Protein AF-A0A918HNX0-F1 (afdb_monomer)

Organism: NCBI:txid68254

Solvent-accessible surface area (backbone atoms only — not comparable to full-atom values): 2793 Å² total; per-residue (Å²): 130,67,69,65,57,57,53,50,46,49,49,20,50,49,39,23,51,53,9,48,49,32,25,53,50,12,60,74,72,69,37,65,67,41,26,64,54,9,48,60,39,21,51,53,10,49,53,50,37,53,58,61,71,72,113

Secondary structure (DSSP, 8-state):
--HHHHHHHHHHHHHHHHHHHHHHHHHHTT-HHHHHHHHHHHHHHHHHHHHHTT-

Sequence (55 aa):
M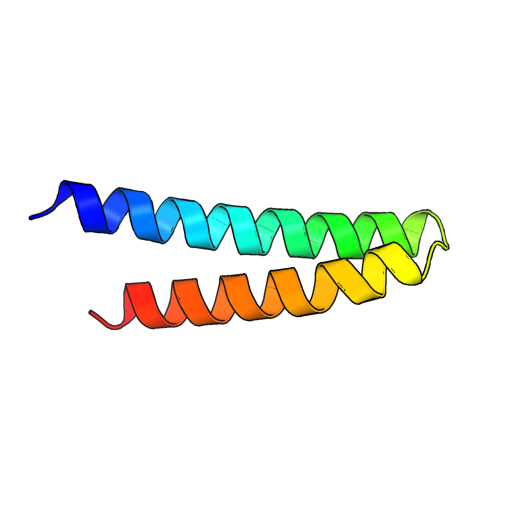AAAQNGNEGVWRVLTGVGALGVGIGLIAGVPILSLLGAPLAIVGVIGLTAARRK

Nearest PDB structures (foldseek):
  7a0g-assembly1_HHH  TM=8.453E-01  e=1.153E+00  Serratia marcescens
  1f4n-assembly1_A  TM=9.008E-01  e=7.836E+00  Escherichia coli

Radius of gyration: 12.96 Å; Cα contacts (8 Å, |Δi|>4): 63; chains: 1; bounding box: 31×15×34 Å

pLDDT: mean 77.96, std 11.64, range [43.47, 88.88]

Structure (mmCIF, N/CA/C/O backbone):
data_AF-A0A918HNX0-F1
#
_entry.id   AF-A0A918HNX0-F1
#
loop_
_atom_site.group_PDB
_atom_site.id
_atom_site.type_symbol
_atom_site.label_atom_id
_atom_site.label_alt_id
_atom_site.label_comp_id
_atom_site.label_asym_id
_atom_site.label_entity_id
_atom_site.label_seq_id
_atom_site.pdbx_PDB_ins_code
_atom_site.Cartn_x
_atom_site.Cartn_y
_atom_site.Cartn_z
_atom_site.occupancy
_atom_site.B_iso_or_equiv
_atom_site.auth_seq_id
_atom_site.auth_comp_id
_atom_site.auth_asym_id
_atom_site.auth_atom_id
_atom_site.pdbx_PDB_model_num
ATOM 1 N N . MET A 1 1 ? -20.248 11.491 20.113 1.00 44.41 1 MET A N 1
ATOM 2 C CA . MET A 1 1 ? -18.928 10.909 19.765 1.00 44.41 1 MET A CA 1
ATOM 3 C C . MET A 1 1 ? -18.966 10.003 18.516 1.00 44.41 1 MET A C 1
ATOM 5 O O . MET A 1 1 ? -18.041 9.235 18.326 1.00 44.41 1 MET A O 1
ATOM 9 N N . ALA A 1 2 ? -19.960 10.123 17.618 1.00 43.47 2 ALA A N 1
ATOM 10 C CA . ALA A 1 2 ? -20.099 9.241 16.443 1.00 43.47 2 ALA A CA 1
ATOM 11 C C . ALA A 1 2 ? -19.396 9.751 15.160 1.00 43.47 2 ALA A C 1
ATOM 13 O O . ALA A 1 2 ? -18.960 8.960 14.330 1.00 43.47 2 ALA A O 1
ATOM 14 N N . ALA A 1 3 ? -19.221 11.069 14.995 1.00 46.69 3 ALA A N 1
ATOM 15 C CA . ALA A 1 3 ? -18.618 11.639 13.780 1.00 46.69 3 ALA A CA 1
ATOM 16 C C . ALA A 1 3 ? -17.105 11.356 13.645 1.00 46.69 3 ALA A C 1
ATOM 18 O O . ALA A 1 3 ? -16.599 11.192 12.537 1.00 46.69 3 ALA A O 1
ATOM 19 N N . ALA A 1 4 ? -16.385 11.236 14.768 1.00 50.28 4 ALA A N 1
ATOM 20 C CA . ALA A 1 4 ? -14.947 10.954 14.774 1.00 50.28 4 ALA A CA 1
ATOM 21 C C . ALA A 1 4 ? -14.614 9.508 14.350 1.00 50.28 4 ALA A C 1
ATOM 23 O O . ALA A 1 4 ? -13.564 9.271 13.757 1.00 50.28 4 ALA A O 1
ATOM 24 N N . GLN A 1 5 ? -15.513 8.548 14.607 1.00 55.84 5 GLN A N 1
ATOM 25 C CA . GLN A 1 5 ? -15.331 7.146 14.206 1.00 55.84 5 GLN A CA 1
ATOM 26 C C . GLN A 1 5 ? -15.436 6.977 12.683 1.00 55.84 5 GLN A C 1
ATOM 28 O O . GLN A 1 5 ? -14.591 6.314 12.085 1.00 55.84 5 GLN A O 1
ATOM 33 N N . ASN A 1 6 ? -16.397 7.659 12.051 1.00 58.31 6 ASN A N 1
ATOM 34 C CA . ASN A 1 6 ? -16.606 7.590 10.601 1.00 58.31 6 ASN A CA 1
ATOM 35 C C . ASN A 1 6 ? -15.473 8.264 9.806 1.00 58.31 6 ASN A C 1
ATOM 37 O O . ASN A 1 6 ? -15.040 7.752 8.775 1.00 58.31 6 ASN A O 1
ATOM 41 N N . GLY A 1 7 ? -14.959 9.398 10.302 1.00 63.53 7 GLY A N 1
ATOM 42 C CA . GLY A 1 7 ? -13.822 10.084 9.682 1.00 63.53 7 GLY A CA 1
ATOM 43 C C . GLY A 1 7 ? -12.537 9.255 9.745 1.00 63.53 7 GLY A C 1
ATOM 44 O O . GLY A 1 7 ? -11.819 9.146 8.755 1.00 63.53 7 GLY A O 1
ATOM 45 N N . ASN A 1 8 ? -12.281 8.611 10.887 1.00 74.12 8 ASN A N 1
ATOM 46 C CA . ASN A 1 8 ? -11.081 7.805 11.080 1.00 74.12 8 ASN A CA 1
ATOM 47 C C . ASN A 1 8 ? -11.088 6.549 10.191 1.00 74.12 8 ASN A C 1
ATOM 49 O O . ASN A 1 8 ? -10.095 6.285 9.522 1.00 74.12 8 ASN A O 1
ATOM 53 N N . GLU A 1 9 ? -12.200 5.807 10.105 1.00 76.25 9 GLU A N 1
ATOM 54 C CA . GLU A 1 9 ? -12.289 4.641 9.207 1.00 76.25 9 GLU A CA 1
ATOM 55 C C . GLU A 1 9 ? -12.103 5.026 7.728 1.00 76.25 9 GLU A C 1
ATOM 57 O O . GLU A 1 9 ? -11.415 4.321 6.984 1.00 76.25 9 GLU A O 1
ATOM 62 N N . GLY A 1 10 ? -12.659 6.170 7.311 1.00 82.44 10 GLY A N 1
ATOM 63 C CA . GLY A 1 10 ? -12.465 6.715 5.966 1.00 82.44 10 GLY A CA 1
ATOM 64 C C . GLY A 1 10 ? -10.995 6.996 5.646 1.00 82.44 10 GLY A C 1
ATOM 65 O O . GLY A 1 10 ? -10.511 6.596 4.588 1.00 82.44 10 GLY A O 1
ATOM 66 N N . VAL A 1 11 ? -10.258 7.607 6.578 1.00 84.62 11 VAL A N 1
ATOM 67 C CA . VAL A 1 11 ? -8.820 7.887 6.420 1.00 84.62 11 VAL A CA 1
ATOM 68 C C . VAL A 1 11 ? -8.015 6.598 6.259 1.00 84.62 11 VAL A C 1
ATOM 70 O O . VAL A 1 11 ? -7.191 6.505 5.350 1.00 84.62 11 VAL A O 1
ATOM 73 N N . TRP A 1 12 ? -8.283 5.574 7.074 1.00 85.94 12 TRP A N 1
ATOM 74 C CA . TRP A 1 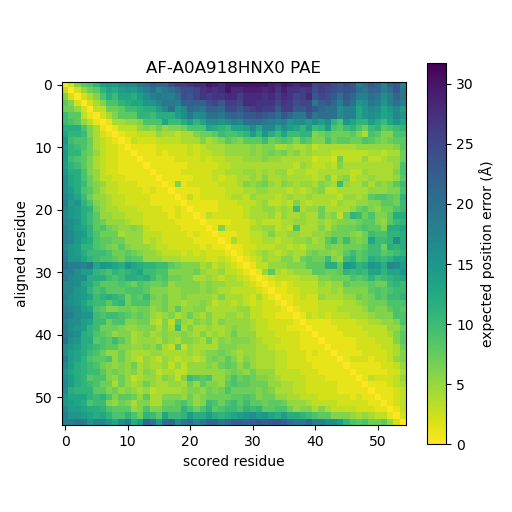12 ? -7.583 4.290 6.962 1.00 85.94 12 TRP A CA 1
ATOM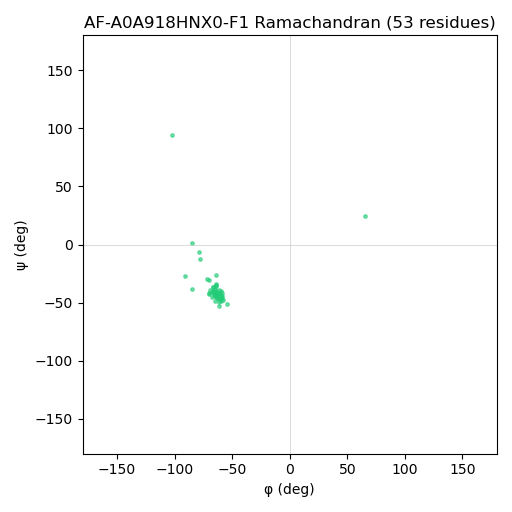 75 C C . TRP A 1 12 ? -7.881 3.578 5.639 1.00 85.94 12 TRP A C 1
ATOM 77 O O . TRP A 1 12 ? -6.961 3.053 5.015 1.00 85.94 12 TRP A O 1
ATOM 87 N N . ARG A 1 13 ? -9.129 3.633 5.152 1.00 83.94 13 ARG A N 1
ATOM 88 C CA . ARG A 1 13 ? -9.496 3.132 3.814 1.00 83.94 13 ARG A CA 1
ATOM 89 C C . ARG A 1 13 ? -8.737 3.839 2.698 1.00 83.94 13 ARG A C 1
ATOM 91 O O . ARG A 1 13 ? -8.234 3.171 1.796 1.00 83.94 13 ARG A O 1
ATOM 98 N N . VAL A 1 14 ? -8.648 5.167 2.757 1.00 87.31 14 VAL A N 1
ATOM 99 C CA . VAL A 1 14 ? -7.912 5.959 1.763 1.00 87.31 14 VAL A CA 1
ATOM 100 C C . VAL A 1 14 ? -6.426 5.618 1.806 1.00 87.31 14 VAL A C 1
ATOM 102 O O . VAL A 1 14 ? -5.845 5.366 0.757 1.00 87.31 14 VAL A O 1
ATOM 105 N N . LEU A 1 15 ? -5.824 5.521 2.993 1.00 85.75 15 LEU A N 1
ATOM 106 C CA . LEU A 1 15 ? -4.420 5.127 3.148 1.00 85.75 15 LEU A CA 1
ATOM 107 C C . LEU A 1 15 ? -4.140 3.739 2.557 1.00 85.75 15 LEU A C 1
ATOM 109 O O . LEU A 1 15 ? -3.186 3.587 1.794 1.00 85.75 15 LEU A O 1
ATOM 113 N N . THR A 1 16 ? -4.994 2.745 2.831 1.00 86.31 16 THR A N 1
ATOM 114 C CA . THR A 1 16 ? -4.879 1.414 2.216 1.00 86.31 16 THR A CA 1
ATOM 115 C C . THR A 1 16 ? -4.996 1.482 0.695 1.00 86.31 16 THR A C 1
ATOM 117 O O . THR A 1 16 ? -4.186 0.880 -0.007 1.00 86.31 16 THR A O 1
ATOM 120 N N . GLY A 1 17 ? -5.988 2.216 0.182 1.00 86.06 17 GLY A N 1
ATOM 121 C CA . GLY A 1 17 ? -6.227 2.350 -1.254 1.00 86.06 17 GLY A CA 1
ATOM 122 C C . GLY A 1 17 ? -5.071 3.035 -1.982 1.00 86.06 17 GLY A C 1
ATOM 123 O O . GLY A 1 17 ? -4.599 2.528 -2.995 1.00 86.06 17 GLY A O 1
ATOM 124 N N . VAL A 1 18 ? -4.563 4.143 -1.438 1.00 87.94 18 VAL A N 1
ATOM 125 C CA . VAL A 1 18 ? -3.413 4.874 -1.991 1.00 87.94 18 VAL A CA 1
ATOM 126 C C . VAL A 1 18 ? -2.155 4.009 -1.962 1.00 87.94 18 VAL A C 1
ATOM 128 O O . VAL A 1 18 ? -1.439 3.957 -2.958 1.00 87.94 18 VAL A O 1
ATOM 131 N N . GLY A 1 19 ? -1.906 3.284 -0.867 1.00 80.69 19 GLY A N 1
ATOM 132 C CA . GLY A 1 19 ? -0.789 2.344 -0.784 1.00 80.69 19 GLY A CA 1
ATOM 133 C C . GLY A 1 19 ? -0.872 1.247 -1.849 1.00 80.69 19 GLY A C 1
ATOM 134 O O . GLY A 1 19 ? 0.089 1.029 -2.584 1.00 80.69 19 GLY A O 1
ATOM 135 N N . ALA A 1 20 ? -2.036 0.609 -1.999 1.00 83.62 20 ALA A N 1
ATOM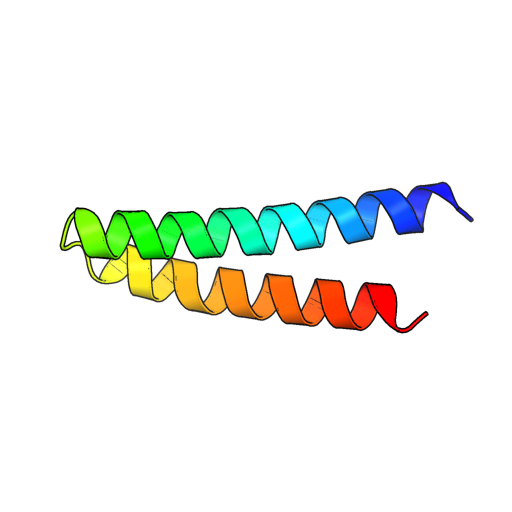 136 C CA . ALA A 1 20 ? -2.252 -0.440 -2.997 1.00 83.62 20 ALA A CA 1
ATOM 137 C C . ALA A 1 20 ? -2.104 0.075 -4.439 1.00 83.62 20 ALA A C 1
ATOM 139 O O . ALA A 1 20 ? -1.476 -0.586 -5.267 1.00 83.62 20 ALA A O 1
ATOM 140 N N . LEU A 1 21 ? -2.625 1.272 -4.732 1.00 84.06 21 LEU A N 1
ATOM 141 C CA . LEU A 1 21 ? -2.448 1.922 -6.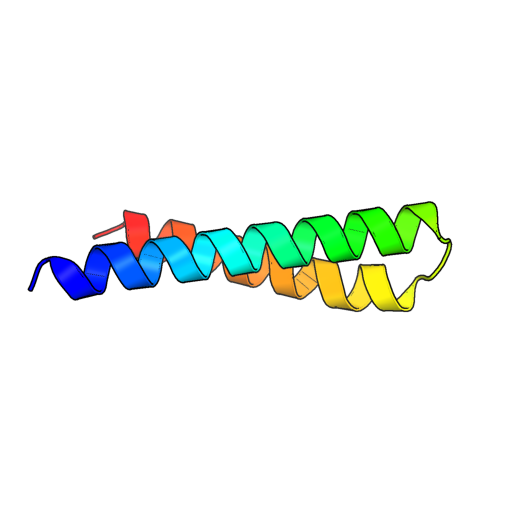032 1.00 84.06 21 LEU A CA 1
ATOM 142 C C . LEU A 1 21 ? -0.981 2.268 -6.292 1.00 84.06 21 LEU A C 1
ATOM 144 O O . LEU A 1 21 ? -0.489 2.008 -7.385 1.00 84.06 21 LEU A O 1
ATOM 148 N N . GLY A 1 22 ? -0.265 2.791 -5.295 1.00 82.62 22 GLY A N 1
ATOM 149 C CA . GLY A 1 22 ? 1.165 3.081 -5.397 1.00 82.62 22 GLY A CA 1
ATOM 150 C C . GLY A 1 22 ? 1.992 1.837 -5.732 1.00 82.62 22 GLY A C 1
ATOM 151 O O . GLY A 1 22 ? 2.848 1.894 -6.614 1.00 82.62 22 GLY A O 1
ATOM 152 N N . VAL A 1 23 ? 1.678 0.694 -5.108 1.00 82.81 23 VAL A N 1
ATOM 153 C CA . VAL A 1 23 ? 2.298 -0.597 -5.453 1.00 82.81 23 VAL A CA 1
ATOM 154 C C . VAL A 1 23 ? 1.940 -1.036 -6.864 1.00 82.81 23 VAL A C 1
ATOM 156 O O . VAL A 1 23 ? 2.830 -1.387 -7.633 1.00 82.81 23 VAL A O 1
ATOM 159 N N . GLY A 1 24 ? 0.657 -1.001 -7.228 1.00 81.69 24 GLY A N 1
ATOM 160 C CA . GLY A 1 24 ? 0.210 -1.404 -8.561 1.00 81.69 24 GLY A CA 1
ATOM 161 C C . GLY A 1 24 ? 0.877 -0.584 -9.665 1.00 81.69 24 GLY A C 1
ATOM 162 O O . GLY A 1 24 ? 1.431 -1.150 -10.604 1.00 81.69 24 GLY A O 1
ATOM 163 N N . ILE A 1 25 ? 0.901 0.742 -9.517 1.00 85.25 25 ILE A N 1
ATOM 164 C CA . ILE A 1 25 ? 1.549 1.654 -10.466 1.00 85.25 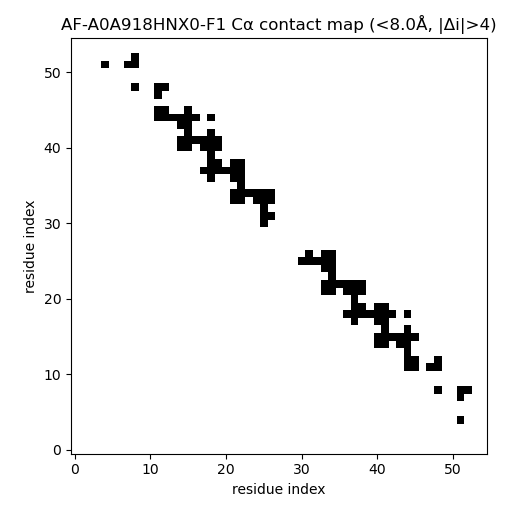25 ILE A CA 1
ATOM 165 C C . ILE A 1 25 ? 3.060 1.409 -10.503 1.00 85.25 25 ILE A C 1
ATOM 167 O O . ILE A 1 25 ? 3.626 1.333 -11.589 1.00 85.25 25 ILE A O 1
ATOM 171 N N . GLY A 1 26 ? 3.714 1.245 -9.348 1.00 81.31 26 GLY A N 1
ATOM 172 C CA . GLY A 1 26 ? 5.150 0.969 -9.280 1.00 81.31 26 GLY A CA 1
ATOM 173 C C . GLY A 1 26 ? 5.547 -0.324 -9.992 1.00 81.31 26 GLY A C 1
ATOM 174 O O . GLY A 1 26 ? 6.543 -0.347 -10.713 1.00 81.31 26 GLY A O 1
ATOM 175 N N . LEU A 1 27 ? 4.736 -1.377 -9.865 1.00 83.44 27 LEU A N 1
ATOM 176 C CA . LEU A 1 27 ? 4.951 -2.638 -10.573 1.00 83.44 27 LEU A CA 1
ATOM 177 C C . LEU A 1 27 ? 4.687 -2.512 -12.081 1.00 83.44 27 LEU A C 1
ATOM 179 O O . LEU A 1 27 ? 5.491 -3.006 -12.866 1.00 83.44 27 LEU A O 1
ATOM 183 N N . ILE A 1 28 ? 3.614 -1.825 -12.493 1.00 88.88 28 ILE A N 1
ATOM 184 C CA . ILE A 1 28 ? 3.275 -1.628 -13.916 1.00 88.88 28 ILE A CA 1
ATOM 185 C C . ILE A 1 28 ? 4.327 -0.767 -14.623 1.00 88.88 28 ILE A C 1
ATOM 187 O O . ILE A 1 28 ? 4.744 -1.083 -15.733 1.00 88.88 28 ILE A O 1
ATOM 191 N N . ALA A 1 29 ? 4.769 0.314 -13.984 1.00 85.56 29 ALA A N 1
ATOM 192 C CA . ALA A 1 29 ? 5.754 1.233 -14.543 1.00 85.56 29 ALA A CA 1
ATOM 193 C C . ALA A 1 29 ? 7.198 0.708 -14.442 1.00 85.56 29 ALA A C 1
ATOM 195 O O . ALA A 1 29 ? 8.113 1.355 -14.945 1.00 85.56 29 ALA A O 1
ATOM 196 N N . GLY A 1 30 ? 7.425 -0.427 -13.766 1.00 83.56 30 GLY A N 1
ATOM 197 C CA . GLY A 1 30 ? 8.768 -0.947 -13.505 1.00 83.56 30 GLY A CA 1
ATOM 198 C C . GLY A 1 30 ? 9.603 -0.045 -12.589 1.00 83.56 30 GLY A C 1
ATOM 199 O O . GLY A 1 30 ? 10.830 -0.076 -12.649 1.00 83.56 30 GLY A O 1
ATOM 200 N N . VAL A 1 31 ? 8.955 0.772 -11.750 1.00 85.69 31 VAL A N 1
ATOM 201 C CA . VAL A 1 31 ? 9.603 1.707 -10.821 1.00 85.69 31 VAL A CA 1
ATOM 202 C C . VAL A 1 31 ? 9.561 1.112 -9.409 1.00 85.69 31 VAL A C 1
ATOM 204 O O . VAL A 1 31 ? 8.583 1.309 -8.679 1.00 85.69 31 VAL A O 1
ATOM 207 N N . PRO A 1 32 ? 10.622 0.409 -8.969 1.00 78.62 32 PRO A N 1
ATOM 208 C CA . PRO A 1 32 ? 10.611 -0.344 -7.714 1.00 78.62 32 PRO A CA 1
ATOM 209 C C . PRO A 1 32 ? 10.437 0.546 -6.478 1.00 78.62 32 PRO A C 1
ATOM 211 O O . PRO A 1 32 ? 9.894 0.094 -5.475 1.00 78.62 32 PRO A O 1
ATOM 214 N N . ILE A 1 33 ? 10.836 1.820 -6.558 1.00 82.44 33 ILE A N 1
ATOM 215 C CA . ILE A 1 33 ? 10.702 2.801 -5.470 1.00 82.44 33 ILE A CA 1
ATOM 216 C C . ILE A 1 33 ? 9.228 3.046 -5.115 1.00 82.44 33 ILE A C 1
ATOM 218 O O . ILE A 1 33 ? 8.886 3.101 -3.936 1.00 82.44 33 ILE A O 1
ATOM 222 N N . LEU A 1 34 ? 8.340 3.145 -6.111 1.00 72.88 34 LEU A N 1
ATOM 223 C CA . LEU A 1 34 ? 6.908 3.352 -5.867 1.00 72.88 34 LEU A CA 1
ATOM 224 C C . LEU A 1 34 ? 6.271 2.135 -5.187 1.00 72.88 34 LEU A C 1
ATOM 226 O O . LEU A 1 34 ? 5.467 2.299 -4.272 1.00 72.88 34 LEU A O 1
ATOM 230 N N . SER A 1 35 ? 6.698 0.924 -5.549 1.00 80.19 35 SER A N 1
ATOM 231 C CA . SER A 1 35 ? 6.269 -0.303 -4.871 1.00 80.19 35 SER A CA 1
ATOM 232 C C . SER A 1 35 ? 6.797 -0.403 -3.444 1.00 80.19 35 SER A C 1
ATOM 234 O O . SER A 1 35 ? 6.053 -0.775 -2.536 1.00 80.19 35 SER A O 1
ATOM 236 N N . LEU A 1 36 ? 8.056 -0.019 -3.226 1.00 83.56 36 LEU A N 1
ATOM 237 C CA . LEU A 1 36 ? 8.691 -0.005 -1.908 1.00 83.56 36 LEU A CA 1
ATOM 238 C C . LEU A 1 36 ? 8.029 0.977 -0.941 1.00 83.56 36 LEU A C 1
ATOM 240 O O . LEU A 1 36 ? 7.961 0.688 0.248 1.00 83.56 36 LEU A O 1
ATOM 244 N N . LEU A 1 37 ? 7.532 2.112 -1.436 1.00 82.94 37 LEU A N 1
ATOM 245 C CA . LEU A 1 37 ? 6.815 3.095 -0.622 1.00 82.94 37 LEU A CA 1
ATOM 246 C C . LEU A 1 37 ? 5.326 2.753 -0.472 1.00 82.94 37 LEU A C 1
ATOM 248 O O . LEU A 1 37 ? 4.760 2.915 0.609 1.00 82.94 37 LEU A O 1
ATOM 252 N N . GLY A 1 38 ? 4.688 2.240 -1.525 1.00 80.31 38 GLY A N 1
ATOM 253 C CA . GLY A 1 38 ? 3.272 1.876 -1.503 1.00 80.31 38 GLY A CA 1
ATOM 254 C C . GLY A 1 38 ? 2.966 0.699 -0.572 1.00 80.31 38 GLY A C 1
ATOM 255 O O . GLY A 1 38 ? 1.937 0.701 0.103 1.00 80.31 38 GLY A O 1
ATOM 256 N N . ALA A 1 39 ? 3.863 -0.287 -0.488 1.00 80.06 39 ALA A N 1
ATOM 257 C CA . ALA A 1 39 ? 3.663 -1.485 0.327 1.00 80.06 39 ALA A CA 1
ATOM 258 C C . ALA A 1 39 ? 3.513 -1.182 1.836 1.00 80.06 39 ALA A C 1
ATOM 260 O O . ALA A 1 39 ? 2.499 -1.580 2.414 1.00 80.06 39 ALA A O 1
ATOM 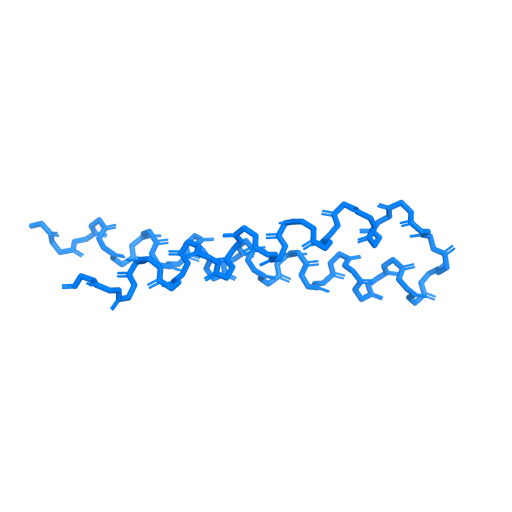261 N N . PRO A 1 40 ? 4.433 -0.448 2.496 1.00 86.19 4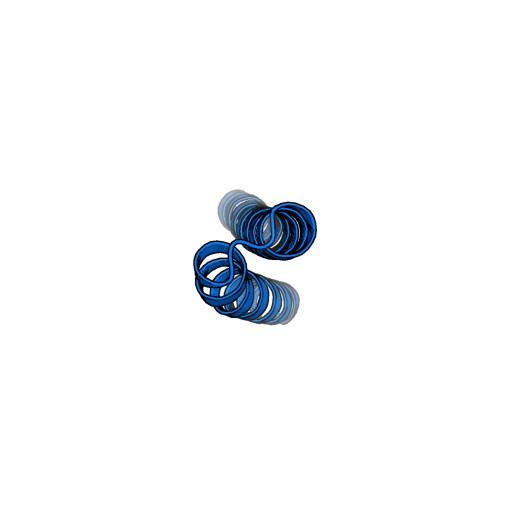0 PRO A N 1
ATOM 262 C CA . PRO A 1 40 ? 4.273 -0.081 3.901 1.00 86.19 40 PRO A CA 1
ATOM 263 C C . PRO A 1 40 ? 3.061 0.831 4.131 1.00 86.19 40 PRO A C 1
ATOM 265 O O . PRO A 1 40 ? 2.362 0.655 5.127 1.00 86.19 40 PRO A O 1
ATOM 268 N N . LEU A 1 41 ? 2.748 1.738 3.196 1.00 82.50 41 LEU A N 1
ATOM 269 C CA . LEU A 1 41 ? 1.527 2.555 3.246 1.00 82.50 41 LEU A CA 1
ATOM 270 C C . LEU A 1 41 ? 0.253 1.694 3.260 1.00 82.50 41 LEU A C 1
ATOM 272 O O . LEU A 1 41 ? -0.639 1.924 4.079 1.00 82.50 41 LEU A O 1
ATOM 276 N N . ALA A 1 42 ? 0.185 0.665 2.412 1.00 78.56 42 ALA A N 1
ATOM 277 C CA . ALA A 1 42 ? -0.946 -0.258 2.365 1.00 78.56 42 ALA A CA 1
ATOM 278 C C . ALA A 1 42 ? -1.081 -1.064 3.668 1.00 78.56 42 ALA A C 1
ATOM 280 O O . ALA A 1 42 ? -2.183 -1.189 4.205 1.00 78.56 42 ALA A O 1
ATOM 281 N N . ILE A 1 43 ? 0.041 -1.559 4.206 1.00 85.25 43 ILE A N 1
ATOM 282 C CA . ILE A 1 43 ? 0.091 -2.328 5.460 1.00 85.25 43 ILE A CA 1
ATOM 283 C C . ILE A 1 43 ? -0.409 -1.482 6.635 1.00 85.25 43 ILE A C 1
ATOM 285 O O . ILE A 1 43 ? -1.290 -1.918 7.377 1.00 85.25 43 ILE A O 1
ATOM 289 N N . VAL A 1 44 ? 0.103 -0.258 6.782 1.00 87.00 44 VAL A N 1
ATOM 290 C CA . VAL A 1 44 ? -0.317 0.668 7.845 1.00 87.00 44 VAL A CA 1
ATOM 291 C C . VAL A 1 44 ? -1.807 0.991 7.726 1.00 87.00 44 VAL A C 1
ATOM 293 O O . VAL A 1 44 ? -2.521 0.958 8.730 1.00 87.00 44 VAL A O 1
ATOM 296 N N . GLY A 1 45 ? -2.296 1.213 6.503 1.00 82.00 45 GLY A N 1
ATOM 297 C CA . GLY A 1 45 ? -3.717 1.392 6.223 1.00 82.00 45 GLY A CA 1
ATOM 298 C C . GLY A 1 45 ? -4.573 0.229 6.739 1.00 82.00 45 GLY A C 1
ATOM 299 O O . GLY A 1 45 ? -5.529 0.450 7.480 1.00 82.00 45 GLY A O 1
ATOM 300 N N . VAL A 1 46 ? -4.207 -1.017 6.400 1.00 83.62 46 VAL A N 1
ATOM 301 C CA . VAL A 1 46 ? -4.946 -2.232 6.805 1.00 83.62 46 VAL A CA 1
ATOM 302 C C . VAL A 1 46 ? -4.930 -2.423 8.319 1.00 83.62 46 VAL A C 1
ATOM 304 O O . VAL A 1 46 ? -5.967 -2.741 8.909 1.00 83.62 46 VAL A O 1
ATOM 307 N N . ILE A 1 47 ? -3.780 -2.211 8.963 1.00 86.44 47 ILE A N 1
ATOM 308 C CA . ILE A 1 47 ? -3.649 -2.321 10.421 1.00 86.44 47 ILE A CA 1
ATOM 309 C C . ILE A 1 47 ? -4.558 -1.297 11.105 1.0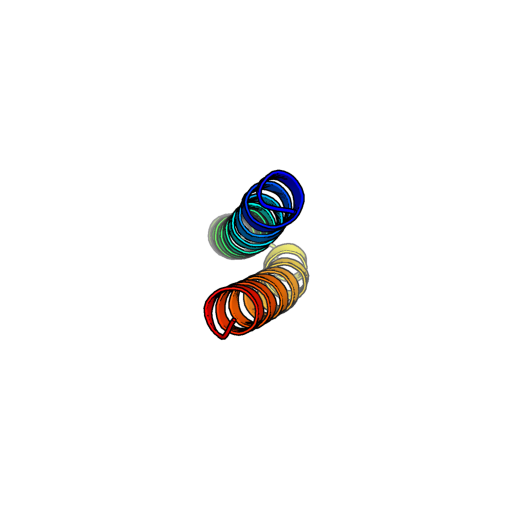0 86.44 47 ILE A C 1
ATOM 311 O O . ILE A 1 47 ? -5.318 -1.661 12.003 1.00 86.44 47 ILE A O 1
ATOM 315 N N . GLY A 1 48 ? -4.536 -0.040 10.656 1.00 81.81 48 GLY A N 1
ATOM 316 C CA . GLY A 1 48 ? -5.378 1.012 11.218 1.00 81.81 48 GLY A CA 1
ATOM 317 C C . GLY A 1 48 ? -6.874 0.773 10.996 1.00 81.81 48 GLY A C 1
ATOM 318 O O . GLY A 1 48 ? -7.664 0.962 11.918 1.00 81.81 48 GLY A O 1
ATOM 319 N N . LEU A 1 49 ? -7.266 0.245 9.831 1.00 82.94 49 LEU A N 1
ATOM 320 C CA . LEU A 1 49 ? -8.639 -0.192 9.541 1.00 82.94 49 LEU A CA 1
ATOM 321 C C . LEU A 1 49 ? -9.087 -1.321 10.475 1.00 82.94 49 LEU A C 1
ATOM 323 O O . LEU A 1 49 ? -10.192 -1.295 11.015 1.00 82.94 49 LEU A O 1
ATOM 327 N N . THR A 1 50 ? -8.214 -2.305 10.688 1.00 82.75 50 THR A N 1
ATOM 328 C CA . THR A 1 50 ? -8.480 -3.452 11.565 1.00 82.75 50 THR A CA 1
ATOM 329 C C . THR A 1 50 ? -8.594 -3.012 13.025 1.00 82.75 50 THR A C 1
ATOM 331 O O . THR A 1 50 ? -9.482 -3.471 13.740 1.00 82.75 50 THR A O 1
ATOM 334 N N . ALA A 1 51 ? -7.743 -2.082 13.465 1.00 81.00 51 ALA A N 1
ATOM 335 C CA . ALA A 1 51 ? -7.814 -1.491 14.796 1.00 81.00 51 ALA A CA 1
ATOM 336 C C . ALA A 1 51 ? -9.075 -0.630 14.981 1.00 81.00 51 ALA A C 1
ATOM 338 O O . ALA A 1 51 ? -9.717 -0.710 16.028 1.00 81.00 51 ALA A O 1
ATOM 339 N N . ALA A 1 52 ? -9.463 0.150 13.966 1.00 77.62 52 ALA A N 1
ATOM 340 C CA . ALA A 1 52 ? -10.674 0.968 13.990 1.00 77.62 52 ALA A CA 1
ATOM 341 C C . ALA A 1 52 ? -11.954 0.119 14.070 1.00 77.62 52 ALA A C 1
ATOM 343 O O . ALA A 1 52 ? -12.889 0.513 14.756 1.00 77.62 52 ALA A O 1
ATOM 344 N N . ARG A 1 53 ? -11.971 -1.060 13.430 1.00 73.94 53 ARG A N 1
ATOM 345 C CA . ARG A 1 53 ? -13.093 -2.020 13.463 1.00 73.94 53 ARG A CA 1
ATOM 346 C C . ARG A 1 53 ? -13.184 -2.856 14.739 1.00 73.94 53 ARG A C 1
ATOM 348 O O . ARG A 1 53 ? -14.179 -3.543 14.935 1.00 73.94 53 ARG A O 1
ATOM 355 N N . ARG A 1 54 ? -12.143 -2.856 15.577 1.00 70.56 54 ARG A N 1
ATOM 356 C CA . ARG A 1 54 ? -12.089 -3.630 16.831 1.00 70.56 54 ARG A CA 1
ATOM 357 C C . ARG A 1 54 ? -12.737 -2.920 18.031 1.00 70.56 54 ARG A C 1
ATOM 359 O O . ARG A 1 54 ? -12.684 -3.471 19.127 1.00 70.56 54 ARG A O 1
ATOM 366 N N . LYS A 1 55 ? -13.294 -1.721 17.843 1.00 52.50 55 LYS A N 1
ATOM 367 C CA . LYS A 1 55 ? -14.067 -0.974 18.847 1.00 52.50 55 LYS A CA 1
ATOM 368 C C . LYS A 1 55 ? -15.549 -1.021 18.524 1.00 52.50 55 LYS A C 1
ATOM 370 O O . LYS A 1 55 ? -16.325 -0.990 19.499 1.00 52.50 55 LYS A O 1
#

Mean predicted aligned error: 7.43 Å

Foldseek 3Di:
DPVVLVVQLVVLVVQLVQLVVQLVCCVVVVNVVSNVRSPVSNVSSVVSNVVSVVD